Protein AF-A0ABD6VWT3-F1 (afdb_monomer)

Structure (mmCIF, N/CA/C/O backbone):
data_AF-A0ABD6VWT3-F1
#
_entry.id   AF-A0ABD6VWT3-F1
#
loop_
_atom_site.group_PDB
_atom_site.id
_atom_site.type_symbol
_atom_site.label_atom_id
_atom_site.label_alt_id
_atom_site.label_comp_id
_atom_site.label_asym_id
_atom_site.label_entity_id
_atom_site.label_seq_id
_atom_site.pdbx_PDB_ins_code
_atom_site.Cartn_x
_atom_site.Cartn_y
_atom_site.Cartn_z
_atom_site.occupancy
_atom_site.B_iso_or_equiv
_atom_site.auth_seq_id
_atom_site.auth_comp_id
_atom_site.auth_asym_id
_atom_site.auth_atom_id
_atom_site.pdbx_PDB_model_num
ATOM 1 N N . MET A 1 1 ? 26.505 14.484 3.417 1.00 45.91 1 MET A N 1
ATOM 2 C CA . MET A 1 1 ? 25.403 14.871 2.512 1.00 45.91 1 MET A CA 1
ATOM 3 C C . MET A 1 1 ? 25.308 13.799 1.448 1.00 45.91 1 MET A C 1
ATOM 5 O O . MET A 1 1 ? 26.277 13.624 0.724 1.00 45.91 1 MET A O 1
ATOM 9 N N . TYR A 1 2 ? 24.213 13.039 1.402 1.00 47.34 2 TYR A N 1
ATOM 10 C CA . TYR A 1 2 ? 23.936 12.182 0.25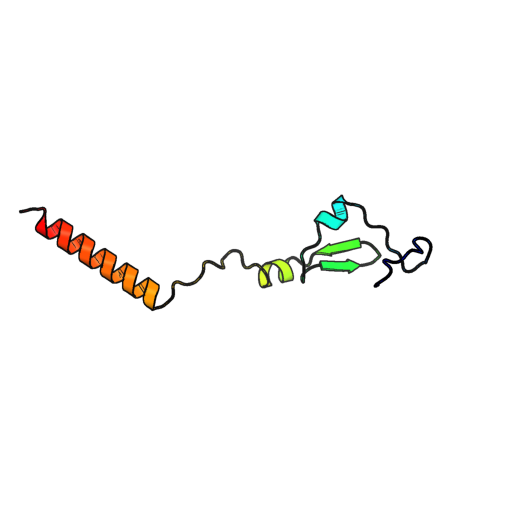1 1.00 47.34 2 TYR A CA 1
ATOM 11 C C . TYR A 1 2 ? 23.576 13.120 -0.900 1.00 47.34 2 TYR A C 1
ATOM 13 O O . TYR A 1 2 ? 22.544 13.787 -0.847 1.00 47.34 2 TYR A O 1
ATOM 21 N N . ALA A 1 3 ? 24.481 13.278 -1.863 1.00 52.75 3 ALA A N 1
ATOM 22 C CA . ALA A 1 3 ? 24.162 13.993 -3.085 1.00 52.75 3 ALA A CA 1
ATOM 23 C C . ALA A 1 3 ? 23.126 13.145 -3.826 1.00 52.75 3 ALA A C 1
ATOM 25 O O . ALA A 1 3 ? 23.419 12.022 -4.235 1.00 52.75 3 ALA A O 1
ATOM 26 N N . TRP A 1 4 ? 21.900 13.656 -3.925 1.00 64.31 4 TRP A N 1
ATOM 27 C CA . TRP A 1 4 ? 20.925 13.150 -4.883 1.00 64.31 4 TRP A CA 1
ATOM 28 C C . TRP A 1 4 ? 21.597 13.180 -6.259 1.00 64.31 4 TRP A C 1
ATOM 30 O O . TRP A 1 4 ? 22.276 14.161 -6.568 1.00 64.31 4 TRP A O 1
ATOM 40 N N . GLY A 1 5 ? 21.502 12.086 -7.020 1.00 62.34 5 GLY A N 1
ATOM 41 C CA . GLY A 1 5 ? 22.235 11.924 -8.277 1.00 62.34 5 GLY A CA 1
ATOM 42 C C . GLY A 1 5 ? 22.043 13.139 -9.183 1.00 62.34 5 GLY A C 1
ATOM 43 O O . GLY A 1 5 ? 20.917 13.512 -9.488 1.00 62.34 5 GLY A O 1
ATOM 44 N N . THR A 1 6 ? 23.138 13.799 -9.558 1.00 61.72 6 THR A N 1
ATOM 45 C CA . THR A 1 6 ? 23.107 15.007 -10.401 1.00 61.72 6 THR A CA 1
ATOM 46 C C . THR A 1 6 ? 23.274 14.695 -11.884 1.00 61.72 6 THR A C 1
ATOM 48 O O . THR A 1 6 ? 23.146 15.593 -12.710 1.00 61.72 6 THR A O 1
ATOM 51 N N . ASP A 1 7 ? 23.584 13.442 -12.221 1.00 70.62 7 ASP A N 1
ATOM 52 C CA . ASP A 1 7 ? 23.761 12.977 -13.592 1.00 70.62 7 ASP A CA 1
ATOM 53 C C . ASP A 1 7 ? 22.526 12.197 -14.053 1.00 70.62 7 ASP A C 1
ATOM 55 O O . ASP A 1 7 ? 22.458 10.972 -13.962 1.00 70.62 7 ASP A O 1
ATOM 59 N N . TYR A 1 8 ? 21.542 12.947 -14.547 1.00 70.31 8 TYR A N 1
ATOM 60 C CA . TYR A 1 8 ? 20.328 12.425 -15.178 1.00 70.31 8 TYR A CA 1
ATOM 61 C C . TYR A 1 8 ? 20.572 11.906 -16.605 1.00 70.31 8 TYR A C 1
ATOM 63 O O . TYR A 1 8 ? 19.631 11.504 -17.276 1.00 70.31 8 TYR A O 1
ATOM 71 N N . THR A 1 9 ? 21.820 11.934 -17.088 1.00 71.56 9 THR A N 1
ATOM 72 C CA . THR A 1 9 ? 22.179 11.517 -18.452 1.00 71.56 9 THR A CA 1
ATOM 73 C C . THR A 1 9 ? 22.840 10.143 -18.515 1.00 71.56 9 THR A C 1
ATOM 75 O O . THR A 1 9 ? 23.139 9.664 -19.605 1.00 71.56 9 THR A O 1
ATOM 78 N N . SER A 1 10 ? 23.064 9.496 -17.367 1.00 75.44 10 SER A N 1
ATOM 79 C CA . SER A 1 10 ? 23.619 8.142 -17.321 1.00 75.44 10 SER A CA 1
ATOM 80 C C . SER A 1 10 ? 22.592 7.079 -17.727 1.00 75.44 10 SER A C 1
ATOM 82 O O . SER A 1 10 ? 21.419 7.175 -17.372 1.00 75.44 10 SER A O 1
ATOM 84 N N . ASP A 1 11 ? 23.056 5.999 -18.362 1.00 75.25 11 ASP A N 1
ATOM 85 C CA . ASP A 1 11 ? 22.229 4.839 -18.748 1.00 75.25 11 ASP A CA 1
ATOM 86 C C . ASP A 1 11 ? 21.562 4.122 -17.553 1.00 75.25 11 ASP A C 1
ATOM 88 O O . ASP A 1 11 ? 20.696 3.268 -17.730 1.00 75.25 11 ASP A O 1
ATOM 92 N N . ASN A 1 12 ? 21.967 4.457 -16.323 1.00 75.50 12 ASN A 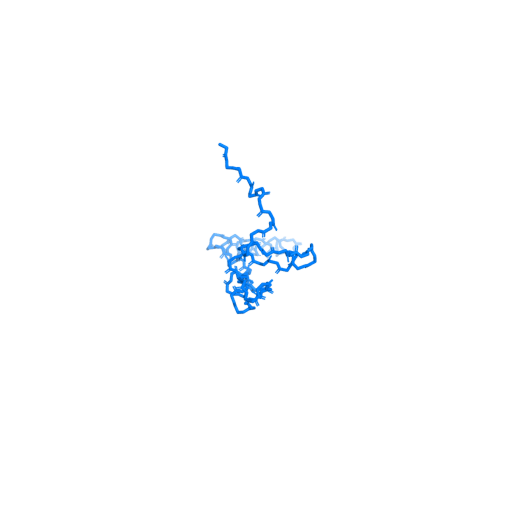N 1
ATOM 93 C CA . ASN A 1 12 ? 21.415 3.909 -15.084 1.00 75.50 12 ASN A CA 1
ATOM 94 C C . ASN A 1 12 ? 20.282 4.769 -14.499 1.00 75.50 12 ASN A C 1
ATOM 96 O O . ASN A 1 12 ? 19.773 4.456 -13.420 1.00 75.50 12 ASN A O 1
ATOM 100 N N . VAL A 1 13 ? 19.908 5.862 -15.169 1.00 80.00 13 VAL A N 1
ATOM 101 C CA . VAL A 1 13 ? 18.773 6.700 -14.781 1.00 80.00 13 VAL A CA 1
ATOM 102 C C . VAL A 1 13 ? 17.526 6.204 -15.494 1.00 80.00 13 VAL A C 1
ATOM 104 O O . VAL A 1 13 ? 17.515 6.000 -16.705 1.00 80.00 13 VAL A O 1
ATOM 107 N N . VAL A 1 14 ? 16.454 6.027 -14.726 1.00 81.19 14 VAL A N 1
ATOM 108 C CA . VAL A 1 14 ? 15.124 5.777 -15.274 1.00 81.19 14 VAL A CA 1
ATOM 109 C C . VAL A 1 14 ? 14.266 6.988 -14.965 1.00 81.19 14 VAL A C 1
ATOM 111 O O . VAL A 1 14 ? 13.969 7.259 -13.801 1.00 81.19 14 VAL A O 1
ATOM 114 N N . ASP A 1 15 ? 13.875 7.701 -16.017 1.00 84.19 15 ASP A N 1
ATOM 115 C CA . ASP A 1 15 ? 12.877 8.756 -15.919 1.00 84.19 15 ASP A CA 1
ATOM 116 C C . ASP A 1 15 ? 11.497 8.125 -15.746 1.00 84.19 15 ASP A C 1
ATOM 118 O O . ASP A 1 15 ? 11.003 7.392 -16.605 1.00 84.19 15 ASP A O 1
ATOM 122 N N . ILE A 1 16 ? 10.881 8.409 -14.604 1.00 84.56 16 ILE A N 1
ATOM 123 C CA . ILE A 1 16 ? 9.553 7.925 -14.244 1.00 84.56 16 ILE A CA 1
ATOM 124 C C . ILE A 1 16 ? 8.655 9.145 -14.103 1.00 84.56 16 ILE A C 1
ATOM 126 O O . ILE A 1 16 ? 8.950 10.056 -13.327 1.00 84.56 16 ILE A O 1
ATOM 130 N N . ASP A 1 17 ? 7.552 9.170 -14.847 1.00 87.00 17 ASP A N 1
ATOM 131 C CA . ASP A 1 17 ? 6.590 10.256 -14.732 1.00 87.00 17 ASP A CA 1
ATOM 132 C C . ASP A 1 17 ? 5.837 10.220 -13.391 1.00 87.00 17 ASP A C 1
ATOM 134 O O . ASP A 1 17 ? 5.738 9.198 -12.707 1.00 87.00 17 ASP A O 1
ATOM 138 N N . GLU A 1 18 ? 5.266 11.360 -13.009 1.00 88.06 18 GLU A N 1
ATOM 139 C CA . GLU A 1 18 ? 4.575 11.507 -11.728 1.00 88.06 18 GLU A CA 1
ATOM 140 C C . GLU A 1 18 ? 3.382 10.544 -11.569 1.00 88.06 18 GLU A C 1
ATOM 142 O O . GLU A 1 18 ? 3.079 10.105 -10.457 1.00 88.06 18 GLU A O 1
ATOM 147 N N . ASN A 1 19 ? 2.691 10.191 -12.657 1.00 90.12 19 ASN A N 1
ATOM 148 C CA . ASN A 1 19 ? 1.554 9.275 -12.589 1.00 90.12 19 ASN A CA 1
ATOM 149 C C . ASN A 1 19 ? 2.009 7.830 -12.381 1.00 90.12 19 ASN A C 1
ATOM 151 O O . ASN A 1 19 ? 1.327 7.081 -11.683 1.00 90.12 19 ASN A O 1
ATOM 155 N N . GLU A 1 20 ? 3.153 7.440 -12.940 1.00 87.81 20 GLU A N 1
ATOM 156 C CA . GLU A 1 20 ? 3.792 6.156 -12.649 1.00 87.81 20 GLU A CA 1
ATOM 157 C C . GLU A 1 20 ? 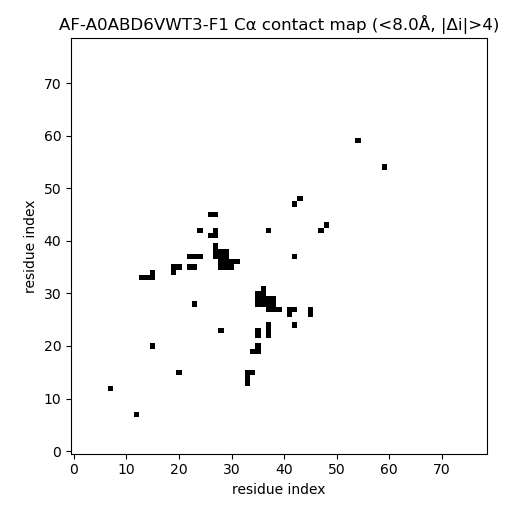4.306 6.103 -11.204 1.00 87.81 20 GLU A C 1
ATOM 159 O O . GLU A 1 20 ? 4.053 5.119 -10.509 1.00 87.81 20 GLU A O 1
ATOM 164 N N . LEU A 1 21 ? 4.914 7.180 -10.688 1.00 88.94 21 LEU A N 1
ATOM 165 C CA . LEU A 1 21 ? 5.344 7.254 -9.282 1.00 88.94 21 LEU A CA 1
ATOM 166 C C . LEU A 1 21 ? 4.185 7.029 -8.299 1.00 88.94 21 LEU A C 1
ATOM 168 O O . LEU A 1 21 ? 4.351 6.340 -7.292 1.00 88.94 21 LEU A O 1
ATOM 172 N N . LYS A 1 22 ? 2.989 7.546 -8.609 1.00 91.06 22 LYS A N 1
ATOM 173 C CA . LYS A 1 22 ? 1.775 7.348 -7.793 1.00 91.06 22 LYS A CA 1
ATOM 174 C C . LYS A 1 22 ? 1.318 5.887 -7.705 1.00 91.06 22 LYS A C 1
ATOM 176 O O . LYS A 1 22 ? 0.508 5.570 -6.839 1.00 91.06 22 LYS A O 1
ATOM 181 N N . LYS A 1 23 ? 1.819 4.997 -8.567 1.00 89.12 23 LYS A N 1
ATOM 182 C CA . LYS A 1 23 ? 1.487 3.563 -8.551 1.00 89.12 23 LYS A CA 1
ATOM 183 C C . LYS A 1 23 ? 2.350 2.759 -7.581 1.00 89.12 23 LYS A C 1
ATOM 185 O O . LYS A 1 23 ? 2.043 1.594 -7.348 1.00 89.12 23 LYS A O 1
ATOM 190 N N . ILE A 1 24 ? 3.417 3.336 -7.020 1.00 92.81 24 ILE A N 1
ATOM 191 C CA . ILE A 1 24 ? 4.312 2.616 -6.108 1.00 92.81 24 ILE A CA 1
ATOM 192 C C . ILE A 1 24 ? 3.560 2.206 -4.842 1.00 92.81 24 ILE A C 1
ATOM 194 O O . ILE A 1 24 ? 3.139 3.037 -4.042 1.00 92.81 24 ILE A O 1
ATOM 198 N N . VAL A 1 25 ? 3.496 0.899 -4.614 1.00 92.88 25 VAL A N 1
ATOM 199 C CA . VAL A 1 25 ? 3.178 0.302 -3.317 1.00 92.88 25 VAL A CA 1
ATOM 200 C C . VAL A 1 25 ? 4.472 -0.177 -2.667 1.00 92.88 25 VAL A C 1
ATOM 202 O O . VAL A 1 25 ? 5.157 -1.064 -3.193 1.00 92.88 25 VAL A O 1
ATOM 205 N N . ALA A 1 26 ? 4.820 0.420 -1.526 1.00 90.12 26 ALA A N 1
ATOM 206 C CA . ALA A 1 26 ? 6.021 0.077 -0.774 1.00 90.12 26 ALA A CA 1
ATOM 207 C C . ALA A 1 26 ? 6.041 -1.423 -0.429 1.00 90.12 26 ALA A C 1
ATOM 209 O O . ALA A 1 26 ? 5.061 -1.968 0.068 1.00 90.12 26 ALA A O 1
ATOM 210 N N . GLY A 1 27 ? 7.152 -2.106 -0.726 1.00 91.38 27 GLY A N 1
ATOM 211 C CA . GLY A 1 27 ? 7.306 -3.546 -0.477 1.00 91.38 27 GLY A CA 1
ATOM 212 C C . GLY A 1 27 ? 6.572 -4.482 -1.453 1.00 91.38 27 GLY A C 1
ATOM 213 O O . GLY A 1 27 ? 6.776 -5.694 -1.366 1.00 91.38 27 GLY A O 1
ATOM 214 N N . ALA A 1 28 ? 5.773 -3.947 -2.386 1.00 95.00 28 ALA A N 1
ATOM 215 C CA . ALA A 1 28 ? 5.035 -4.705 -3.405 1.00 95.00 28 ALA A CA 1
ATOM 216 C C . ALA A 1 28 ? 5.279 -4.213 -4.844 1.00 95.00 28 ALA A C 1
ATOM 218 O O . ALA A 1 28 ? 4.611 -4.661 -5.770 1.00 95.00 28 ALA A O 1
ATOM 219 N N . SER A 1 29 ? 6.230 -3.302 -5.055 1.00 95.69 29 SER A N 1
ATOM 220 C CA . SER A 1 29 ? 6.565 -2.777 -6.385 1.00 95.69 29 SER A CA 1
ATOM 221 C C . SER A 1 29 ? 7.975 -3.165 -6.796 1.00 95.69 29 SER A C 1
ATOM 223 O O . SER A 1 29 ? 8.882 -3.206 -5.963 1.00 95.69 29 SER A O 1
ATOM 225 N N . LYS A 1 30 ? 8.165 -3.407 -8.093 1.00 92.62 30 LYS A N 1
ATOM 226 C CA . LYS A 1 30 ? 9.468 -3.660 -8.717 1.00 92.62 30 LYS A CA 1
ATOM 227 C C . LYS A 1 30 ? 9.606 -2.878 -10.016 1.00 92.62 30 LYS A C 1
ATOM 229 O O . LYS A 1 30 ? 8.611 -2.576 -10.672 1.00 92.62 30 LYS A O 1
ATOM 234 N N . LEU A 1 31 ? 10.849 -2.588 -10.386 1.00 90.81 31 LEU A N 1
ATOM 235 C CA . LEU A 1 31 ? 11.184 -1.993 -11.673 1.00 90.81 31 LEU A CA 1
ATOM 236 C C . LEU A 1 31 ? 11.459 -3.113 -12.684 1.00 90.81 31 LEU A C 1
ATOM 238 O O . LEU A 1 31 ? 12.310 -3.966 -12.439 1.00 90.81 31 LEU A O 1
ATOM 242 N N . VAL A 1 32 ? 10.724 -3.127 -13.795 1.00 90.00 32 VAL A N 1
ATOM 243 C CA . VAL A 1 32 ? 10.886 -4.087 -14.898 1.00 90.00 32 VAL A CA 1
ATOM 244 C C . VAL A 1 32 ? 10.935 -3.296 -16.195 1.00 90.00 32 VAL A C 1
ATOM 246 O O . VAL A 1 32 ?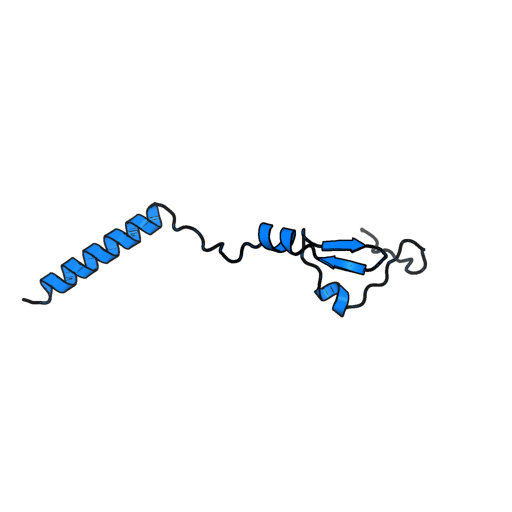 9.986 -2.580 -16.501 1.00 90.00 32 VAL A O 1
ATOM 249 N N . ASP A 1 33 ? 12.047 -3.388 -16.926 1.00 87.69 33 ASP A N 1
ATOM 250 C CA . ASP A 1 33 ? 12.267 -2.677 -18.196 1.00 87.69 33 ASP A CA 1
ATOM 251 C C . ASP A 1 33 ? 11.941 -1.171 -18.117 1.00 87.69 33 ASP A C 1
ATOM 253 O O . ASP A 1 33 ? 11.271 -0.605 -18.981 1.00 87.69 33 ASP A O 1
ATOM 257 N N . GLY A 1 34 ? 12.360 -0.527 -17.022 1.00 83.94 34 GLY A N 1
ATOM 258 C CA . GLY A 1 34 ? 12.117 0.898 -16.775 1.00 83.94 34 GLY A CA 1
ATOM 259 C C . GLY A 1 34 ? 10.685 1.253 -16.357 1.00 83.94 34 GLY A C 1
ATOM 260 O O . GLY A 1 34 ? 10.372 2.430 -16.224 1.00 83.94 34 GLY A O 1
ATOM 261 N N . LYS A 1 35 ? 9.810 0.266 -16.121 1.00 87.88 35 LYS A N 1
ATOM 262 C CA . LYS A 1 35 ? 8.418 0.477 -15.694 1.00 87.88 35 LYS A CA 1
ATOM 263 C C . LYS A 1 35 ? 8.155 -0.051 -14.296 1.00 87.88 35 LYS A C 1
ATOM 265 O O . LYS A 1 35 ? 8.692 -1.083 -13.888 1.00 87.88 35 LYS A O 1
ATOM 270 N N . ILE A 1 36 ? 7.275 0.638 -13.577 1.00 92.31 36 ILE A N 1
ATOM 271 C CA . ILE A 1 36 ? 6.833 0.211 -12.254 1.00 92.31 36 ILE A CA 1
ATOM 272 C C . ILE A 1 36 ? 5.769 -0.872 -12.418 1.00 92.31 36 ILE A C 1
ATOM 274 O O . ILE A 1 36 ? 4.706 -0.650 -12.992 1.00 92.31 36 ILE A O 1
ATOM 278 N N . VAL A 1 37 ? 6.055 -2.058 -11.888 1.00 94.31 37 VAL A N 1
ATOM 279 C CA . VAL A 1 37 ? 5.115 -3.178 -11.835 1.00 94.31 37 VAL A CA 1
ATOM 280 C C . VAL A 1 37 ? 4.767 -3.452 -10.381 1.00 94.31 37 VAL A C 1
ATOM 282 O O . VAL A 1 37 ? 5.647 -3.727 -9.563 1.00 94.31 37 VAL A O 1
ATOM 285 N N . VAL A 1 38 ? 3.472 -3.398 -10.073 1.00 95.19 38 VAL A N 1
ATOM 286 C CA . VAL A 1 38 ? 2.930 -3.705 -8.746 1.00 95.19 38 VAL A CA 1
ATOM 287 C C . VAL A 1 38 ? 2.503 -5.166 -8.698 1.00 95.19 38 VAL A C 1
ATOM 289 O O . VAL A 1 38 ? 1.689 -5.615 -9.506 1.00 95.19 38 VAL A O 1
ATOM 292 N N . ASP A 1 39 ? 3.036 -5.903 -7.734 1.00 95.19 39 ASP A N 1
ATOM 293 C CA . ASP A 1 39 ? 2.638 -7.269 -7.428 1.00 95.19 39 ASP A CA 1
ATOM 294 C C . ASP A 1 39 ? 1.392 -7.259 -6.536 1.00 95.19 39 ASP A C 1
ATOM 296 O O . ASP A 1 39 ? 1.469 -7.027 -5.331 1.00 95.19 39 ASP A O 1
ATOM 300 N N . GLN A 1 40 ? 0.229 -7.514 -7.135 1.00 92.69 40 GLN A N 1
ATOM 301 C CA . GLN A 1 40 ? -1.059 -7.484 -6.435 1.00 92.69 40 GLN A CA 1
ATOM 302 C C . GLN A 1 40 ? -1.189 -8.567 -5.355 1.00 92.69 40 GLN A C 1
ATOM 304 O O . GLN A 1 40 ? -1.864 -8.346 -4.346 1.00 92.69 40 GLN A O 1
ATOM 309 N N . GLN A 1 41 ? -0.520 -9.714 -5.519 1.00 90.69 41 GLN A N 1
ATOM 310 C CA . GLN A 1 41 ? -0.500 -10.730 -4.469 1.00 90.69 41 GLN A CA 1
ATOM 311 C C . GLN A 1 41 ? 0.262 -10.189 -3.260 1.00 90.69 41 GLN A C 1
ATOM 313 O O . GLN A 1 41 ? -0.233 -10.238 -2.138 1.00 90.69 41 GLN A O 1
ATOM 318 N N . ARG A 1 42 ? 1.418 -9.561 -3.498 1.00 90.56 42 ARG A N 1
ATOM 319 C CA . ARG A 1 42 ? 2.206 -8.943 -2.431 1.00 90.56 42 ARG A CA 1
ATOM 320 C C . ARG A 1 42 ? 1.486 -7.771 -1.761 1.00 90.56 42 ARG A C 1
ATOM 322 O O . ARG A 1 42 ? 1.638 -7.594 -0.556 1.00 90.56 42 ARG A O 1
ATOM 329 N N . VAL A 1 43 ? 0.696 -6.994 -2.508 1.00 90.31 43 VAL A N 1
ATOM 330 C CA . VAL A 1 43 ? -0.187 -5.960 -1.933 1.00 90.31 43 VAL A CA 1
ATOM 331 C C . VAL A 1 43 ? -1.173 -6.591 -0.952 1.00 90.31 43 VAL A C 1
ATOM 333 O O . VAL A 1 43 ? -1.301 -6.101 0.165 1.00 90.31 43 VAL A O 1
ATOM 336 N N . THR A 1 44 ? -1.815 -7.692 -1.344 1.00 87.38 44 THR A N 1
ATOM 337 C CA . THR A 1 44 ? -2.783 -8.416 -0.503 1.00 87.38 44 THR A CA 1
ATOM 338 C C . THR A 1 44 ? -2.127 -8.973 0.760 1.00 87.38 44 THR A C 1
ATOM 340 O O . THR A 1 44 ? -2.699 -8.880 1.842 1.00 87.38 44 THR A O 1
ATOM 343 N N . ASP A 1 45 ? -0.904 -9.494 0.649 1.00 87.25 45 ASP A N 1
ATOM 344 C CA . ASP A 1 45 ? -0.157 -10.022 1.795 1.00 87.25 45 ASP A CA 1
ATOM 345 C C . ASP A 1 45 ? 0.262 -8.917 2.787 1.00 87.25 45 ASP A C 1
ATOM 347 O O . ASP A 1 45 ? 0.287 -9.143 3.996 1.00 87.25 45 ASP A O 1
ATOM 351 N N . LEU A 1 46 ? 0.628 -7.727 2.287 1.00 86.25 46 LEU A N 1
ATOM 352 C CA . LEU A 1 46 ? 1.057 -6.586 3.110 1.00 86.25 46 LEU A CA 1
ATOM 353 C C . LEU A 1 46 ? -0.117 -5.825 3.729 1.00 86.25 46 LEU A C 1
ATOM 355 O O . LEU A 1 46 ? -0.008 -5.322 4.847 1.00 86.25 46 LEU A O 1
ATOM 359 N N . TYR A 1 47 ? -1.221 -5.730 2.992 1.00 82.12 47 TYR A N 1
ATOM 360 C CA . TYR A 1 47 ? -2.419 -4.992 3.368 1.00 82.12 47 TYR A CA 1
ATOM 361 C C . TYR A 1 47 ? -3.653 -5.886 3.197 1.00 82.12 47 TYR A C 1
ATOM 363 O O . TYR A 1 47 ? -4.460 -5.649 2.294 1.00 82.12 47 TYR A O 1
ATOM 371 N N . PRO A 1 48 ? -3.815 -6.924 4.039 1.00 79.12 48 PRO A N 1
ATOM 372 C CA . PRO A 1 48 ? -4.981 -7.785 3.950 1.00 79.12 48 PRO A CA 1
ATOM 373 C C . PRO A 1 48 ? -6.248 -6.942 4.117 1.00 79.12 48 PRO A C 1
ATOM 375 O O . PRO A 1 48 ? -6.405 -6.246 5.121 1.00 79.12 48 PRO A O 1
ATOM 378 N N . THR A 1 49 ? -7.164 -7.011 3.148 1.00 66.62 49 THR A N 1
ATOM 379 C CA . THR A 1 49 ? -8.460 -6.303 3.192 1.00 66.62 49 THR A CA 1
ATOM 380 C C . THR A 1 49 ? -9.286 -6.666 4.425 1.00 66.62 49 THR A C 1
ATOM 382 O O . THR A 1 49 ? -10.064 -5.845 4.900 1.00 66.62 49 THR A O 1
ATOM 385 N N . ASP A 1 50 ? -9.054 -7.860 4.974 1.00 60.09 50 ASP A N 1
ATOM 386 C CA . ASP A 1 50 ? -9.729 -8.403 6.154 1.00 60.09 50 ASP A CA 1
ATOM 387 C C . ASP A 1 50 ? -8.902 -8.277 7.441 1.00 60.09 50 ASP A C 1
ATOM 389 O O . ASP A 1 50 ? -9.195 -8.944 8.434 1.00 60.09 50 ASP A O 1
ATOM 393 N N . ALA A 1 51 ? -7.885 -7.409 7.473 1.00 63.47 51 ALA A N 1
ATOM 394 C CA . ALA A 1 51 ? -7.177 -7.069 8.704 1.00 63.47 51 ALA A CA 1
ATOM 395 C C . ALA A 1 51 ? -8.047 -6.192 9.625 1.00 63.47 51 ALA A C 1
ATOM 397 O O . ALA A 1 51 ? -7.622 -5.133 10.088 1.00 63.47 51 ALA A O 1
ATOM 398 N N . MET A 1 52 ? -9.282 -6.615 9.913 1.00 65.12 52 MET A N 1
ATOM 399 C CA . MET A 1 52 ? -9.929 -6.150 11.127 1.00 65.12 52 MET A CA 1
ATOM 400 C C . MET A 1 52 ? -9.072 -6.647 12.290 1.00 65.12 52 MET A C 1
ATOM 402 O O . MET A 1 52 ? -8.793 -7.847 12.363 1.00 65.12 52 MET A O 1
ATOM 406 N N . PRO A 1 53 ? -8.609 -5.756 13.182 1.00 71.44 53 PRO A N 1
ATOM 407 C CA . PRO A 1 53 ? -7.889 -6.200 14.357 1.00 71.44 53 PRO A CA 1
ATOM 408 C C . PRO A 1 53 ? -8.798 -7.165 15.113 1.00 71.44 53 PRO A C 1
ATOM 410 O O . PRO A 1 53 ? -9.898 -6.796 15.528 1.00 71.44 53 PRO A O 1
ATOM 413 N N . THR A 1 54 ? -8.358 -8.415 15.259 1.00 79.06 54 THR A N 1
ATOM 414 C CA . THR A 1 54 ? -9.041 -9.371 16.126 1.00 79.06 54 THR A CA 1
ATOM 415 C C . THR A 1 54 ? -9.098 -8.749 17.519 1.00 79.06 54 THR A C 1
ATOM 417 O O . THR A 1 54 ? -8.036 -8.401 18.047 1.00 79.06 54 THR A O 1
ATOM 420 N N . PRO A 1 55 ? -10.291 -8.579 18.121 1.00 84.38 55 PRO A N 1
ATOM 421 C CA . PRO A 1 55 ? -10.387 -8.003 19.450 1.00 84.38 55 PRO A CA 1
ATOM 422 C C . PRO A 1 55 ? -9.543 -8.820 20.425 1.00 84.38 55 PRO A C 1
ATOM 424 O O . PRO A 1 55 ? -9.619 -10.054 20.413 1.00 84.38 55 PRO A O 1
ATOM 427 N N . SER A 1 56 ? -8.748 -8.147 21.258 1.00 91.94 56 SER A N 1
ATOM 428 C CA . SER A 1 56 ? -7.954 -8.826 22.283 1.00 91.94 56 SER A CA 1
ATOM 429 C C . SER A 1 56 ? -8.870 -9.586 23.258 1.00 91.94 56 SER A C 1
ATOM 431 O O . SER A 1 56 ? -10.050 -9.233 23.385 1.00 91.94 56 SER A O 1
ATOM 433 N N . PRO A 1 57 ? -8.366 -10.599 23.985 1.00 94.88 57 PRO A N 1
ATOM 434 C CA . PRO A 1 57 ? -9.155 -11.289 25.008 1.00 94.88 57 PRO A CA 1
ATOM 435 C C . PRO A 1 57 ? -9.821 -10.326 26.007 1.00 94.88 57 PRO A C 1
ATOM 437 O O . PRO A 1 57 ? -10.978 -10.511 26.382 1.00 94.88 57 PRO A O 1
ATOM 440 N N . GLU A 1 58 ? -9.136 -9.244 26.379 1.00 96.38 58 GLU A N 1
ATOM 441 C CA . GLU 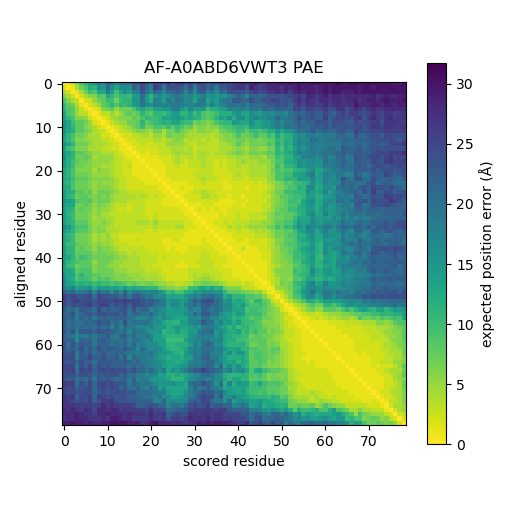A 1 58 ? -9.673 -8.205 27.260 1.00 96.38 58 GLU A CA 1
ATOM 442 C C . GLU A 1 58 ? -10.823 -7.433 26.603 1.00 96.38 58 GLU A C 1
ATOM 444 O O . GLU A 1 58 ? -11.847 -7.194 27.241 1.00 96.38 58 GLU A O 1
ATOM 449 N N . GLN A 1 59 ? -10.698 -7.069 25.323 1.00 95.00 59 GLN A N 1
ATOM 450 C CA . GLN A 1 59 ? -11.764 -6.388 24.580 1.00 95.00 59 GLN A CA 1
ATOM 451 C C . GLN A 1 59 ? -13.006 -7.276 24.427 1.00 95.00 59 GLN A C 1
ATOM 453 O O . GLN A 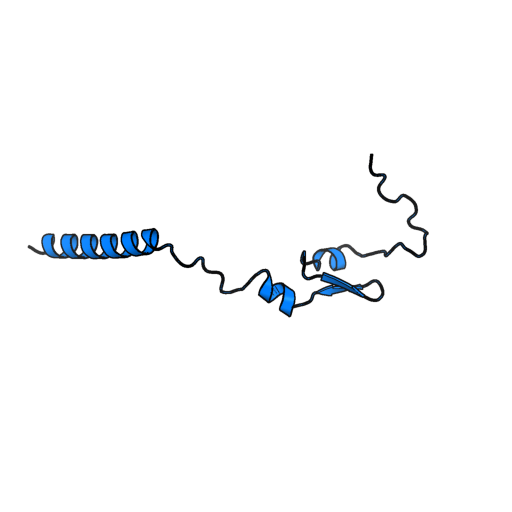1 59 ? -14.130 -6.790 24.556 1.00 95.00 59 GLN A O 1
ATOM 458 N N . GLN A 1 60 ? -12.814 -8.580 24.212 1.00 95.50 60 GLN A N 1
ATOM 459 C CA . GLN A 1 60 ? -13.904 -9.558 24.164 1.00 95.50 60 GLN A CA 1
ATOM 460 C C . GLN A 1 60 ? -14.615 -9.669 25.517 1.00 95.50 60 GLN A C 1
ATOM 462 O O . GLN A 1 60 ? -15.845 -9.640 25.577 1.00 95.50 60 GLN A O 1
ATOM 467 N N . MET A 1 61 ? -13.850 -9.728 26.611 1.00 97.00 61 MET A N 1
ATOM 468 C CA . MET A 1 61 ? -14.400 -9.758 27.967 1.00 97.00 61 MET A CA 1
ATOM 469 C C . MET A 1 61 ? -15.190 -8.482 28.289 1.00 97.00 61 MET A C 1
ATOM 471 O O . MET A 1 61 ? -16.298 -8.563 28.817 1.00 97.00 61 MET A O 1
ATOM 475 N N . ILE A 1 62 ? -14.665 -7.303 27.935 1.00 97.31 62 ILE A N 1
ATOM 476 C CA . ILE A 1 62 ? -15.363 -6.022 28.126 1.00 97.31 62 ILE A CA 1
ATOM 477 C C . ILE A 1 62 ? -16.683 -6.000 27.347 1.00 97.31 62 ILE A C 1
ATOM 479 O O . ILE A 1 62 ? -17.701 -5.560 27.887 1.00 97.31 62 ILE A O 1
ATOM 483 N N . ALA A 1 63 ? -16.697 -6.492 26.105 1.00 94.81 63 ALA A N 1
ATOM 484 C CA . ALA A 1 63 ? -17.912 -6.566 25.298 1.00 94.81 63 ALA A CA 1
ATOM 485 C C . ALA A 1 63 ? -18.966 -7.492 25.930 1.00 94.81 63 ALA A C 1
ATOM 487 O O . ALA A 1 63 ? -20.134 -7.110 26.030 1.00 94.81 63 ALA A O 1
ATOM 488 N N . ALA A 1 64 ? -18.550 -8.665 26.419 1.00 96.31 64 ALA A N 1
ATOM 489 C CA . ALA A 1 64 ? -19.434 -9.610 27.099 1.00 96.31 64 ALA A CA 1
ATOM 490 C C . ALA A 1 64 ? -20.041 -9.013 28.382 1.00 96.31 64 ALA A C 1
ATOM 492 O O . ALA A 1 64 ? -21.259 -9.029 28.555 1.00 96.31 64 ALA A O 1
ATOM 493 N N . LEU A 1 65 ? -19.213 -8.402 29.236 1.00 96.50 65 LEU A N 1
ATOM 494 C CA . LEU A 1 65 ? -19.670 -7.761 30.474 1.00 96.50 65 LEU A CA 1
ATOM 495 C C . LEU A 1 65 ? -20.598 -6.573 30.201 1.00 96.50 65 LEU A C 1
ATOM 497 O O . LEU A 1 65 ? -21.584 -6.370 30.906 1.00 96.50 65 LEU A O 1
ATOM 501 N N . THR A 1 66 ? -20.310 -5.785 29.164 1.00 96.69 66 THR A N 1
ATOM 502 C CA . THR A 1 66 ? -21.161 -4.652 28.773 1.00 96.69 66 THR A CA 1
ATOM 503 C C . THR A 1 66 ? -22.546 -5.130 28.344 1.00 96.69 66 THR A C 1
ATOM 505 O O . THR A 1 66 ? -23.549 -4.529 28.736 1.00 96.69 66 THR A O 1
ATOM 508 N N . LEU A 1 67 ? -22.610 -6.226 27.581 1.00 96.06 67 LEU A N 1
ATOM 509 C CA . LEU A 1 67 ? -23.868 -6.846 27.173 1.00 96.06 67 LEU A CA 1
ATOM 510 C C . LEU A 1 67 ? -24.666 -7.347 28.384 1.00 96.06 67 LEU A C 1
ATOM 512 O O . LEU A 1 67 ? -25.854 -7.046 28.498 1.00 96.06 67 LEU A O 1
ATOM 516 N N . GLU A 1 68 ? -24.014 -8.052 29.306 1.00 95.25 68 GLU A N 1
ATOM 517 C CA . GLU A 1 68 ? -24.645 -8.565 30.526 1.00 95.25 68 GLU A CA 1
ATOM 518 C C . GLU A 1 68 ? -25.199 -7.426 31.398 1.00 95.25 68 GLU A C 1
ATOM 520 O O . GLU A 1 68 ? -26.362 -7.443 31.805 1.00 95.25 68 GLU A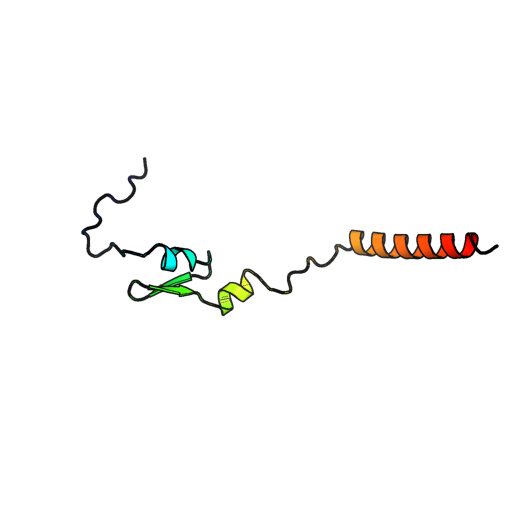 O 1
ATOM 525 N N . VAL A 1 69 ? -24.416 -6.363 31.611 1.00 95.69 69 VAL A N 1
ATOM 526 C CA . VAL A 1 69 ? -24.855 -5.182 32.368 1.00 95.69 69 VAL A CA 1
ATOM 527 C C . VAL A 1 69 ? -26.034 -4.481 31.691 1.00 95.69 69 VAL A C 1
ATOM 529 O O . VAL A 1 69 ? -26.947 -4.022 32.381 1.00 95.69 69 VAL A O 1
ATOM 532 N N . ALA A 1 70 ? -26.043 -4.378 30.360 1.00 94.25 70 ALA A N 1
ATOM 533 C CA . ALA A 1 70 ? -27.158 -3.783 29.628 1.00 94.25 70 ALA A CA 1
ATOM 534 C C . ALA A 1 70 ? -28.450 -4.596 29.806 1.00 94.25 70 ALA A C 1
ATOM 536 O O . ALA A 1 70 ? -29.504 -4.016 30.071 1.00 94.25 70 ALA A O 1
ATOM 537 N N . GLN A 1 71 ? -28.361 -5.927 29.738 1.00 93.50 71 GLN A N 1
ATOM 538 C CA . GLN A 1 71 ? -29.495 -6.825 29.966 1.00 93.50 71 GLN A CA 1
ATOM 539 C C . GLN A 1 71 ? -30.026 -6.723 31.401 1.00 93.50 71 GLN A C 1
ATOM 541 O O . GLN A 1 71 ? -31.231 -6.572 31.596 1.00 93.50 71 GLN A O 1
ATOM 546 N N . LEU A 1 72 ? -29.142 -6.717 32.405 1.00 94.62 72 LEU A N 1
ATOM 547 C CA . LEU A 1 72 ? -29.529 -6.551 33.811 1.00 94.62 72 LEU A CA 1
ATOM 548 C C . LEU A 1 72 ? -30.205 -5.198 34.068 1.00 94.62 72 LEU A C 1
ATOM 550 O O . LEU A 1 72 ? -31.196 -5.124 34.794 1.00 94.62 72 LEU A O 1
ATOM 554 N N . LYS A 1 73 ? -29.694 -4.121 33.457 1.00 90.94 73 LYS A N 1
ATOM 555 C CA . LYS A 1 73 ? -30.310 -2.791 33.551 1.00 90.94 73 LYS A CA 1
ATOM 556 C C . LYS A 1 73 ? -31.699 -2.761 32.916 1.00 90.94 73 LYS A 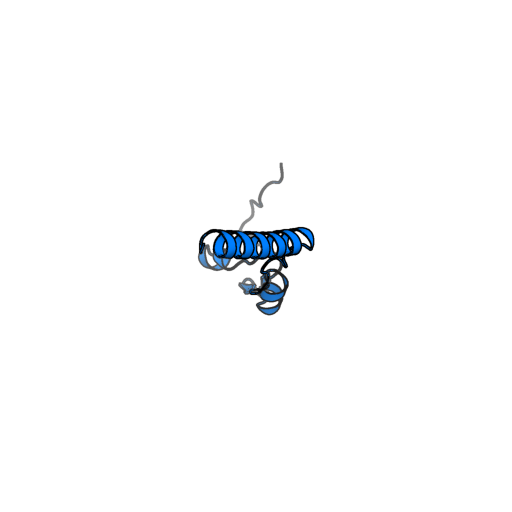C 1
ATOM 558 O O . LYS A 1 73 ? -32.603 -2.205 33.529 1.00 90.94 73 LYS A O 1
ATOM 563 N N . ALA A 1 74 ? -31.872 -3.373 31.745 1.00 89.56 74 ALA A N 1
ATOM 564 C CA . ALA A 1 74 ? -33.162 -3.448 31.060 1.00 89.56 74 ALA A CA 1
ATOM 565 C C . ALA A 1 74 ? -34.194 -4.288 31.836 1.00 89.56 74 ALA A C 1
ATOM 567 O O . ALA A 1 74 ? -35.359 -3.905 31.936 1.00 89.56 74 ALA A O 1
ATOM 568 N N . ALA A 1 75 ? -33.763 -5.404 32.434 1.00 84.31 75 ALA A N 1
ATOM 569 C CA . ALA A 1 75 ? -34.616 -6.225 33.290 1.00 84.31 75 ALA A CA 1
ATOM 570 C C . ALA A 1 75 ? -35.063 -5.457 34.545 1.00 84.31 75 ALA A C 1
ATOM 572 O O . ALA A 1 75 ? -36.232 -5.498 34.907 1.00 84.31 75 ALA A O 1
ATOM 573 N N . LYS A 1 76 ? -34.157 -4.694 35.170 1.00 74.75 76 LYS A N 1
ATOM 574 C CA . LYS A 1 76 ? -34.462 -3.894 36.365 1.00 74.75 76 LYS A CA 1
ATOM 575 C C . LYS A 1 76 ? -35.325 -2.657 36.079 1.00 74.75 76 LYS A C 1
ATOM 577 O O . LYS A 1 76 ? -35.976 -2.162 36.987 1.00 74.75 76 LYS A O 1
ATOM 582 N N . SER A 1 77 ? -35.310 -2.128 34.855 1.00 68.62 77 SER A N 1
ATOM 583 C CA . SER A 1 77 ? -36.134 -0.974 34.461 1.00 68.62 77 SER A CA 1
ATOM 584 C C . SER A 1 77 ? -37.538 -1.346 33.971 1.00 68.62 77 SER A C 1
ATOM 586 O O . SER A 1 77 ? -38.243 -0.465 33.487 1.00 68.62 77 SER A O 1
ATOM 588 N N . SER A 1 78 ? -37.905 -2.630 34.010 1.00 64.50 78 SER A N 1
ATOM 589 C CA . SER A 1 78 ? -39.196 -3.141 33.525 1.00 64.50 78 SER A CA 1
ATOM 590 C C . SER A 1 78 ? -40.183 -3.501 34.654 1.00 64.50 78 SER A C 1
ATOM 592 O O . SER A 1 78 ? -41.241 -4.049 34.352 1.00 64.50 78 SER A O 1
ATOM 594 N N . ASP A 1 79 ? -39.844 -3.177 35.909 1.00 53.09 79 ASP A N 1
ATOM 595 C CA . ASP A 1 79 ? -40.712 -3.194 37.107 1.00 53.09 79 ASP A CA 1
ATOM 596 C C . ASP A 1 79 ? -41.144 -1.761 37.469 1.00 53.09 79 ASP A C 1
ATOM 598 O O . ASP A 1 79 ? -42.303 -1.577 37.909 1.00 53.09 79 ASP A O 1
#

Folds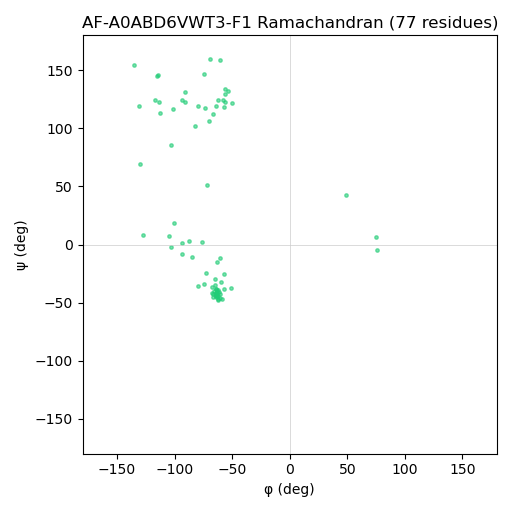eek 3Di:
DPPDDPCCPDPPHQDDDPVQVVPDDPQQWDADPSGIDGNVVRVCVVDPPPPPPDQDPVRVVVVVVVVVVVVVVVVVVVD

Radius of gyration: 26.41 Å; Cα contacts (8 Å, |Δi|>4): 39; chains: 1; bounding box: 66×26×56 Å

Nearest PDB structures (foldseek):
  1y50-assembly1_A  TM=2.953E-01  e=3.893E+00  Geobacillus stearothermophilus
  8on5-assembly1_E  TM=3.466E-01  e=9.174E+00  Photorhabdus asymbiotica subsp. asymbiotica ATCC 43949

Organism: Lacticaseibacillus paracasei (NCBI:txid1597)

Solvent-accessible surface area (backbone atoms only — not comparable to full-atom values): 5165 Å² total; per-residue (Å²): 130,86,77,72,84,85,66,81,81,44,94,88,52,72,87,71,55,73,74,59,60,71,61,65,42,89,96,21,50,46,80,53,96,78,36,84,45,65,41,65,68,48,41,43,74,76,55,48,91,76,68,66,79,76,72,49,75,65,54,50,49,51,53,52,51,51,53,53,52,51,50,53,51,54,61,66,71,73,118

pLDDT: mean 83.76, std 12.95, range [45.91, 97.31]

Secondary structure (DSSP, 8-state):
-------TTSTT-----HHHHTTPPTTTEEEETTEEEE-HHHHHHHS-TT-PPPPPHHHHHHHHHHHHHHHHHHHHTT-

Sequence (79 aa):
MYAWGTDYTSDNVVDIDENELKKIVAGASKLVDGKIVVDQQRVTDLYPTDAMPTPSPEQQMIAALTLEVAQLKAAKSSD

Mean predicted aligned error: 12.27 Å